Protein AF-A0AAW2WWA3-F1 (afdb_monomer_lite)

Sequence (82 aa):
MIPVDQLKEFIKGTIRSKIEGSSKSSLTYSKLYTQRIDNMKMSMGYQPPKFQQFDGKSNPKQHVAHFVEMCNNARTYGDHLV

pLDDT: mean 79.08, std 12.29, range [46.16, 95.56]

Organism: NCBI:txid2727402

Secondary structure (DSSP, 8-state):
---HHHHHHHHHHHHHHHHHHS---------SS-HHHHTPPPPTT-----PPP--SSS-HHHHHHHHHHHHHHHHHTTTT--

Foldseek 3Di:
DPPPVNVVVVVVVVVVCCVVVPPPPPVVVDPPDDCVVVVDDDDVVDDPDDQDDDPVPDDPVVSVVVVVVSVVVVVPVVVPPD

Radius of gyration: 24.42 Å; chains: 1; bounding box: 52×25×64 Å

Structure (mmCIF, N/CA/C/O backbone):
data_AF-A0AAW2WWA3-F1
#
_entry.id   AF-A0AAW2WWA3-F1
#
loop_
_atom_site.group_PDB
_atom_site.id
_atom_site.type_symbol
_atom_site.label_atom_id
_atom_site.label_alt_id
_atom_site.label_comp_id
_atom_site.label_asym_id
_atom_site.label_entity_id
_atom_site.label_seq_id
_atom_site.pdbx_PDB_ins_code
_atom_site.Cartn_x
_atom_site.Cartn_y
_atom_site.Cartn_z
_atom_site.occupancy
_atom_site.B_iso_or_equiv
_atom_site.auth_seq_id
_atom_site.auth_comp_id
_atom_site.auth_asym_id
_atom_site.auth_atom_id
_atom_site.pdbx_PDB_model_num
ATOM 1 N N . MET A 1 1 ? -31.751 8.456 38.337 1.00 76.88 1 MET A N 1
ATOM 2 C CA . MET A 1 1 ? -30.392 8.399 37.751 1.00 76.88 1 MET A CA 1
ATOM 3 C C . MET A 1 1 ? -30.214 7.031 37.134 1.00 76.88 1 MET A C 1
ATOM 5 O O . MET A 1 1 ? -30.559 6.059 37.791 1.00 76.88 1 MET A O 1
ATOM 9 N N . ILE A 1 2 ? -29.731 6.946 35.896 1.00 79.81 2 ILE A N 1
ATOM 10 C CA . ILE A 1 2 ? -29.349 5.653 35.319 1.00 79.81 2 ILE A CA 1
ATOM 11 C C . ILE A 1 2 ? -28.010 5.258 35.963 1.00 79.81 2 ILE A C 1
ATOM 13 O O . ILE A 1 2 ? -27.080 6.069 35.919 1.00 79.81 2 ILE A O 1
ATOM 17 N N . PRO A 1 3 ? -27.895 4.073 36.586 1.00 92.94 3 PRO A N 1
ATOM 18 C CA . PRO A 1 3 ? -26.627 3.584 37.108 1.00 92.94 3 PRO A CA 1
ATOM 19 C C . PRO A 1 3 ? -25.592 3.485 35.986 1.00 92.94 3 PRO A C 1
ATOM 21 O O . PRO A 1 3 ? -25.881 2.975 34.902 1.00 92.94 3 PRO A O 1
ATOM 24 N N . VAL A 1 4 ? -24.374 3.959 36.244 1.00 91.81 4 VAL A N 1
ATOM 25 C CA . VAL A 1 4 ? -23.290 4.005 35.246 1.00 91.81 4 VAL A CA 1
ATOM 26 C C . VAL A 1 4 ? -22.998 2.618 34.662 1.00 91.81 4 VAL A C 1
ATOM 28 O O . VAL A 1 4 ? -22.714 2.496 33.471 1.00 91.81 4 VAL A O 1
ATOM 31 N N . ASP A 1 5 ? -23.134 1.567 35.466 1.00 93.38 5 ASP A N 1
ATOM 32 C CA . ASP A 1 5 ? -22.887 0.188 35.036 1.00 93.38 5 ASP A CA 1
ATOM 33 C C . ASP A 1 5 ? -23.933 -0.310 34.034 1.00 93.38 5 ASP A C 1
ATOM 35 O O . ASP A 1 5 ? -23.596 -0.967 33.049 1.00 93.38 5 ASP A O 1
ATOM 39 N N . GLN A 1 6 ? -25.192 0.091 34.211 1.00 91.69 6 GLN A N 1
ATOM 40 C CA . GLN A 1 6 ? -26.276 -0.260 33.295 1.00 91.69 6 GLN A CA 1
ATOM 41 C C . GLN A 1 6 ? -26.093 0.419 31.930 1.00 91.69 6 GLN A C 1
ATOM 43 O O . GLN A 1 6 ? -26.345 -0.183 30.885 1.00 91.69 6 GLN A O 1
ATOM 48 N N . LEU A 1 7 ? -25.585 1.655 31.929 1.00 94.44 7 LEU A N 1
ATOM 49 C CA . LEU A 1 7 ? -25.237 2.375 30.706 1.00 94.44 7 LEU A CA 1
ATOM 50 C C . LEU A 1 7 ? -24.051 1.721 29.976 1.00 94.44 7 LEU A C 1
ATOM 52 O O . LEU A 1 7 ? -24.084 1.581 28.752 1.00 94.44 7 LEU A O 1
ATOM 56 N N . LYS A 1 8 ? -23.021 1.282 30.712 1.00 94.81 8 LYS A N 1
ATOM 57 C CA . LYS A 1 8 ? -21.857 0.588 30.136 1.00 94.81 8 LYS A CA 1
ATOM 58 C C . LYS A 1 8 ? -22.251 -0.714 29.443 1.00 94.81 8 LYS A C 1
ATOM 60 O O . LYS A 1 8 ? -21.830 -0.942 28.307 1.00 94.81 8 LYS A O 1
ATOM 65 N N . GLU A 1 9 ? -23.075 -1.539 30.085 1.00 95.50 9 GLU A N 1
ATOM 66 C CA . GLU A 1 9 ? -23.522 -2.806 29.495 1.00 95.50 9 GLU A CA 1
ATOM 67 C C . GLU A 1 9 ? -24.422 -2.587 28.273 1.00 95.50 9 GLU A C 1
ATOM 69 O O . GLU A 1 9 ? -24.268 -3.278 27.264 1.00 95.50 9 GLU A O 1
ATOM 74 N N . PHE A 1 10 ? -25.278 -1.560 28.290 1.00 95.06 10 PHE A N 1
ATOM 75 C CA . PHE A 1 10 ? -26.092 -1.198 27.128 1.00 95.06 10 PHE A CA 1
ATOM 76 C C . PHE A 1 10 ? -25.242 -0.784 25.915 1.00 95.06 10 PHE A C 1
ATOM 78 O O . PHE A 1 10 ? -25.462 -1.265 24.798 1.00 95.06 10 PHE A O 1
ATOM 85 N N . ILE A 1 11 ? -24.231 0.069 26.122 1.00 95.00 11 ILE A N 1
ATOM 86 C CA . ILE A 1 11 ? -23.313 0.502 25.056 1.00 95.00 11 ILE A CA 1
ATOM 87 C C . ILE A 1 11 ? -22.540 -0.700 24.499 1.00 95.00 11 ILE A C 1
ATOM 89 O O . ILE A 1 11 ? -22.466 -0.891 23.284 1.00 95.00 11 ILE A O 1
ATOM 93 N N . LYS A 1 12 ? -22.013 -1.553 25.383 1.00 95.56 12 LYS A N 1
ATOM 94 C CA . LYS A 1 12 ? -21.264 -2.760 25.016 1.00 95.56 12 LYS A CA 1
ATOM 95 C C . LYS A 1 12 ? -22.111 -3.747 24.207 1.00 95.56 12 LYS A C 1
ATOM 97 O O . LYS A 1 12 ? -21.636 -4.267 23.197 1.00 95.56 12 LYS A O 1
ATOM 102 N N . GLY A 1 13 ? -23.358 -3.983 24.618 1.00 93.56 13 GLY A N 1
ATOM 103 C CA . GLY A 1 13 ? -24.304 -4.839 23.901 1.00 93.56 13 GLY A CA 1
ATOM 104 C C . GLY A 1 13 ? -24.658 -4.290 22.518 1.00 93.56 13 GLY A C 1
ATOM 105 O O . GLY A 1 13 ? -24.632 -5.029 2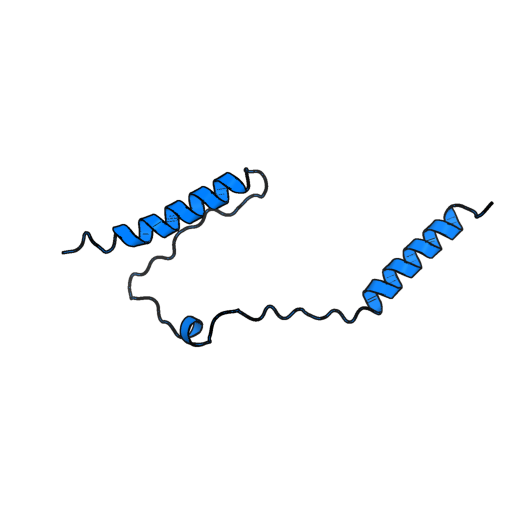1.536 1.00 93.56 13 GLY A O 1
ATOM 106 N N . THR A 1 14 ? -24.890 -2.978 22.423 1.00 91.56 14 THR A N 1
ATOM 107 C CA . THR A 1 14 ? -25.228 -2.290 21.165 1.00 91.56 14 THR A CA 1
ATOM 108 C C . THR A 1 14 ? -24.082 -2.326 20.148 1.00 91.56 14 THR A C 1
ATOM 110 O O . THR A 1 14 ? -24.312 -2.490 18.951 1.00 91.56 14 THR A O 1
ATOM 113 N N . ILE A 1 15 ? -22.831 -2.187 20.597 1.00 90.94 15 ILE A N 1
ATOM 114 C CA . ILE A 1 15 ? -21.659 -2.287 19.713 1.00 90.94 15 ILE A CA 1
ATOM 115 C C . ILE A 1 15 ? -21.490 -3.724 19.211 1.00 90.94 15 ILE A C 1
ATOM 117 O O . ILE A 1 15 ? -21.294 -3.936 18.016 1.00 90.94 15 ILE A O 1
ATOM 121 N N . ARG A 1 16 ? -21.609 -4.718 20.102 1.00 90.31 16 ARG A N 1
ATOM 122 C CA . ARG A 1 16 ? -21.480 -6.136 19.736 1.00 90.31 16 ARG A CA 1
ATOM 123 C C . ARG A 1 16 ? -22.533 -6.556 18.714 1.00 90.31 16 ARG A C 1
ATOM 125 O O . ARG A 1 16 ? -22.177 -7.153 17.704 1.00 90.31 16 ARG A O 1
ATOM 132 N N . SER A 1 17 ? -23.794 -6.180 18.932 1.00 86.00 17 SER A N 1
ATOM 133 C CA . SER A 1 17 ? -24.884 -6.517 18.011 1.00 86.00 17 SER A CA 1
ATOM 134 C C . SER A 1 17 ? -24.703 -5.876 16.634 1.00 86.00 17 SER A C 1
ATOM 136 O O . SER A 1 17 ? -25.002 -6.508 15.625 1.00 86.00 17 SER A O 1
ATOM 138 N N . LYS A 1 18 ? -24.141 -4.661 16.559 1.00 85.25 18 LYS A N 1
ATOM 139 C CA . LYS A 1 18 ? -23.783 -4.034 15.279 1.00 85.25 18 LYS A CA 1
ATOM 140 C C . LYS A 1 18 ? -22.622 -4.726 14.571 1.00 85.25 18 LYS A C 1
ATOM 142 O O . LYS A 1 18 ? -22.619 -4.742 13.349 1.00 85.25 18 LYS A O 1
ATOM 147 N N . ILE A 1 19 ? -21.656 -5.288 15.295 1.00 79.12 19 ILE A N 1
ATOM 148 C CA . ILE A 1 19 ? -20.509 -5.999 14.703 1.00 79.12 19 ILE A CA 1
ATOM 149 C C . ILE A 1 19 ? -20.902 -7.404 14.228 1.00 79.12 19 ILE A C 1
ATOM 151 O O . ILE A 1 19 ? -20.432 -7.840 13.182 1.00 79.12 19 ILE A O 1
ATOM 155 N N . GLU A 1 20 ? -21.744 -8.109 14.985 1.00 73.75 20 GLU A N 1
ATOM 156 C CA . GLU A 1 20 ? -22.215 -9.461 14.647 1.00 73.75 20 GLU A CA 1
ATOM 157 C C . GLU A 1 20 ? -23.356 -9.443 13.616 1.00 73.75 20 GLU A C 1
ATOM 159 O O . GLU A 1 20 ? -23.428 -10.331 12.771 1.00 73.75 20 GLU A O 1
ATOM 164 N N . GLY A 1 21 ? -24.223 -8.422 13.651 1.00 65.75 21 GLY A N 1
ATOM 165 C CA . GLY A 1 21 ? -25.329 -8.229 12.705 1.00 65.75 21 GLY A CA 1
ATOM 166 C C . GLY A 1 21 ? -24.943 -7.483 11.425 1.00 65.75 21 GLY A C 1
ATOM 167 O O . GLY A 1 21 ? -25.596 -7.645 10.395 1.00 65.75 21 GLY A O 1
ATOM 168 N N . SER A 1 22 ? -23.857 -6.703 11.447 1.00 61.41 22 SER A N 1
ATOM 169 C CA . SER A 1 22 ? -23.164 -6.318 10.222 1.00 61.41 22 SER A CA 1
ATOM 170 C C . SER A 1 22 ? -22.548 -7.592 9.676 1.00 61.41 22 SER A C 1
ATOM 172 O O . SER A 1 22 ? -21.489 -8.005 10.147 1.00 61.41 22 SER A O 1
ATOM 174 N N . SER A 1 23 ? -23.176 -8.202 8.665 1.00 61.44 23 SER A N 1
ATOM 175 C CA . SER A 1 23 ? -22.472 -9.105 7.759 1.00 61.44 23 SER A CA 1
ATOM 176 C C . SER A 1 23 ? -21.109 -8.477 7.523 1.00 61.44 23 SER A C 1
ATOM 178 O O . SER A 1 23 ? -21.049 -7.351 7.021 1.00 61.44 23 SER A O 1
ATOM 180 N N . LYS A 1 24 ? -20.030 -9.121 7.986 1.00 62.94 24 LYS A N 1
ATOM 181 C CA . LYS A 1 24 ? -18.688 -8.747 7.564 1.00 62.94 24 LYS A CA 1
ATOM 182 C C . LYS A 1 24 ? -18.747 -8.933 6.062 1.00 62.94 24 LYS A C 1
ATOM 184 O O . LYS A 1 24 ? -18.561 -10.046 5.577 1.00 62.94 24 LYS A O 1
ATOM 189 N N . SER A 1 25 ? -19.102 -7.877 5.332 1.00 60.91 25 SER A N 1
ATOM 190 C CA . SER A 1 25 ? -18.775 -7.794 3.936 1.00 60.91 25 SER A CA 1
ATOM 191 C C . SER A 1 25 ? -17.267 -7.878 4.004 1.00 60.91 25 SER A C 1
ATOM 193 O O . SER A 1 25 ? -16.570 -6.958 4.432 1.00 60.91 25 SER A O 1
ATOM 195 N N . SER A 1 26 ? -16.756 -9.083 3.756 1.00 61.75 26 SER A N 1
ATOM 196 C CA . SER A 1 26 ? -15.416 -9.206 3.246 1.00 61.75 26 SER A CA 1
ATOM 197 C C . SER A 1 26 ? -15.483 -8.301 2.038 1.00 61.75 26 SER A C 1
ATOM 199 O O . SER A 1 26 ? -16.126 -8.629 1.044 1.00 61.75 26 SER A O 1
ATOM 201 N N . LEU A 1 27 ? -15.012 -7.068 2.206 1.00 64.44 27 LEU A N 1
ATOM 202 C CA . LEU A 1 27 ? -14.809 -6.177 1.098 1.00 64.44 27 LEU A CA 1
ATOM 203 C C . LEU A 1 27 ? -13.663 -6.871 0.379 1.00 64.44 27 LEU A C 1
ATOM 205 O O . LEU A 1 27 ? -12.498 -6.662 0.712 1.00 64.44 27 LEU A O 1
ATOM 209 N N . THR A 1 28 ? -13.999 -7.850 -0.460 1.00 72.12 28 THR A N 1
ATOM 210 C CA . THR A 1 28 ? -13.032 -8.608 -1.228 1.00 72.12 28 THR A CA 1
ATOM 211 C C . THR A 1 28 ? -12.416 -7.556 -2.110 1.00 72.12 28 THR A C 1
ATOM 213 O O . THR A 1 28 ? -13.057 -7.074 -3.047 1.00 72.12 28 THR A O 1
ATOM 216 N N . TYR A 1 29 ? -11.232 -7.096 -1.705 1.00 78.12 29 TYR A N 1
ATOM 217 C CA . TYR A 1 29 ? -10.509 -6.055 -2.399 1.00 78.12 29 TYR A CA 1
ATOM 218 C C . TYR A 1 29 ? -10.378 -6.516 -3.844 1.00 78.12 29 TYR A C 1
ATOM 220 O O . TYR A 1 29 ? -9.633 -7.442 -4.167 1.00 78.12 29 TYR A O 1
ATOM 228 N N . SER A 1 30 ? -11.206 -5.924 -4.692 1.00 77.25 30 SER A N 1
ATOM 229 C CA . SER A 1 30 ? -11.254 -6.251 -6.098 1.00 77.25 30 SER A CA 1
ATOM 230 C C . SER A 1 30 ? -10.227 -5.343 -6.732 1.00 77.25 30 SER A C 1
ATOM 232 O O . SER A 1 30 ? -10.375 -4.120 -6.717 1.00 77.25 30 SER A O 1
ATOM 234 N N . LYS A 1 31 ? -9.135 -5.943 -7.207 1.00 84.19 31 LYS A N 1
ATOM 235 C CA . LYS A 1 31 ? -8.097 -5.224 -7.941 1.00 84.19 31 LYS A CA 1
ATOM 236 C C . LYS A 1 31 ? -8.780 -4.402 -9.038 1.00 84.19 31 LYS A C 1
ATOM 238 O O . LYS A 1 31 ? -9.503 -4.951 -9.863 1.00 84.19 31 LYS A O 1
ATOM 243 N N . LEU A 1 32 ? -8.556 -3.088 -9.040 1.00 84.31 32 LEU A N 1
ATOM 244 C CA . LEU A 1 32 ? -9.163 -2.163 -10.010 1.00 84.31 32 LEU A CA 1
ATOM 245 C C . LEU A 1 32 ? -8.593 -2.318 -11.432 1.00 84.31 32 LEU A C 1
ATOM 247 O O . LEU A 1 32 ? -9.022 -1.627 -12.352 1.00 84.31 32 LEU A O 1
ATOM 251 N N . TYR A 1 33 ? -7.607 -3.193 -11.618 1.00 82.25 33 TYR A N 1
ATOM 252 C CA . TYR A 1 33 ? -6.972 -3.464 -12.897 1.00 82.25 33 TYR A CA 1
ATOM 253 C C . TYR A 1 33 ? -7.419 -4.809 -13.472 1.00 82.25 33 TYR A C 1
ATOM 255 O O . TYR A 1 33 ? -7.753 -5.748 -12.754 1.00 82.25 33 TYR A O 1
ATOM 263 N N . THR A 1 34 ? -7.404 -4.899 -14.800 1.00 86.75 34 THR A N 1
ATOM 264 C CA . THR A 1 34 ? -7.775 -6.127 -15.516 1.00 86.75 34 THR A CA 1
ATOM 265 C C . THR A 1 34 ? -6.778 -7.261 -15.263 1.00 86.75 34 THR A C 1
ATOM 267 O O . THR A 1 34 ? -5.595 -7.025 -15.008 1.00 86.75 34 THR A O 1
ATOM 270 N N . GLN A 1 35 ? -7.224 -8.504 -15.466 1.00 87.56 35 GLN A N 1
ATOM 271 C CA . GLN A 1 35 ? -6.382 -9.705 -15.380 1.00 87.56 35 GLN A CA 1
ATOM 272 C C . GLN A 1 35 ? -5.161 -9.668 -16.323 1.00 87.56 35 GLN A C 1
ATOM 274 O O . GLN A 1 35 ? -4.186 -10.382 -16.112 1.00 87.56 35 GLN A O 1
ATOM 279 N N . ARG A 1 36 ? -5.168 -8.795 -17.343 1.00 87.44 36 ARG A N 1
ATOM 280 C CA . ARG A 1 36 ? -4.021 -8.565 -18.232 1.00 87.44 36 ARG A CA 1
ATOM 281 C C . ARG A 1 36 ? -2.756 -8.177 -17.467 1.00 87.44 36 ARG A C 1
ATOM 283 O O . ARG A 1 36 ? -1.682 -8.604 -17.871 1.00 87.44 36 ARG A O 1
ATOM 290 N N . ILE A 1 37 ? -2.880 -7.391 -16.395 1.00 86.88 37 ILE A N 1
ATOM 291 C CA . ILE A 1 37 ? -1.734 -6.980 -15.572 1.00 86.88 37 ILE A CA 1
ATOM 292 C C . ILE A 1 37 ? -1.190 -8.169 -14.778 1.00 86.88 37 ILE A C 1
ATOM 294 O O . ILE A 1 37 ? 0.018 -8.361 -14.740 1.00 86.88 37 ILE A O 1
ATOM 298 N N . ASP A 1 38 ? -2.064 -9.015 -14.228 1.00 84.00 38 ASP A N 1
ATOM 299 C CA . ASP A 1 38 ? -1.644 -10.239 -13.532 1.00 84.00 38 ASP A CA 1
ATOM 300 C C . ASP A 1 38 ? -0.945 -11.231 -14.482 1.00 84.00 38 ASP A C 1
ATOM 302 O O . ASP A 1 38 ? -0.039 -11.956 -14.078 1.00 84.00 38 ASP A O 1
ATOM 306 N N . ASN A 1 39 ? -1.327 -11.230 -15.762 1.00 88.12 39 ASN A N 1
ATOM 307 C CA . ASN A 1 39 ? -0.728 -12.077 -16.793 1.00 88.12 39 ASN A CA 1
ATOM 308 C C . ASN A 1 39 ? 0.560 -11.493 -17.411 1.00 88.12 39 ASN A C 1
ATOM 310 O O . ASN A 1 39 ? 1.188 -12.159 -18.240 1.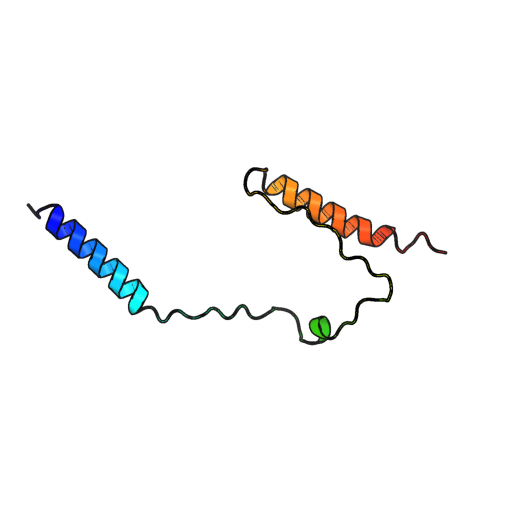00 88.12 39 ASN A O 1
ATOM 314 N N . MET A 1 40 ? 0.967 -10.267 -17.058 1.00 87.12 40 MET A N 1
ATOM 315 C CA . MET A 1 40 ? 2.227 -9.698 -17.542 1.00 87.12 40 MET A CA 1
ATOM 316 C C . MET A 1 40 ? 3.410 -10.411 -16.882 1.00 87.12 40 MET A C 1
ATOM 318 O O . MET A 1 40 ? 3.597 -10.357 -15.669 1.00 87.12 40 MET A O 1
ATOM 322 N N . LYS A 1 41 ? 4.252 -11.056 -17.695 1.00 87.69 41 LYS A N 1
ATOM 323 C CA . LYS A 1 41 ? 5.540 -11.574 -17.228 1.00 87.69 41 LYS A CA 1
ATOM 324 C C . LYS A 1 41 ? 6.552 -10.437 -17.169 1.00 87.69 41 LYS A C 1
ATOM 326 O O . LYS A 1 41 ? 6.730 -9.717 -18.149 1.00 87.69 41 LYS A O 1
ATOM 331 N N . MET A 1 42 ? 7.235 -10.317 -16.035 1.00 87.56 42 MET A N 1
ATOM 332 C CA . MET A 1 42 ? 8.406 -9.451 -15.925 1.00 87.56 42 MET A CA 1
ATOM 333 C C . MET A 1 42 ? 9.526 -9.973 -16.836 1.00 87.56 42 MET A C 1
ATOM 335 O O . MET A 1 42 ? 9.651 -11.183 -17.043 1.00 87.56 42 MET A O 1
ATOM 339 N N . SER A 1 43 ? 10.328 -9.066 -17.395 1.00 85.19 43 SER A N 1
ATOM 340 C CA . SER A 1 43 ? 11.477 -9.436 -18.224 1.00 85.19 43 SER A CA 1
ATOM 341 C C . SER A 1 43 ? 12.518 -10.215 -17.412 1.00 85.19 43 SER A C 1
ATOM 343 O O . SER A 1 43 ? 12.647 -10.043 -16.196 1.00 85.19 43 SER A O 1
ATOM 345 N N . MET A 1 44 ? 13.288 -11.078 -18.084 1.00 85.38 44 MET A N 1
ATOM 346 C CA . MET A 1 44 ? 14.442 -11.714 -17.445 1.00 85.38 44 MET A CA 1
ATOM 347 C C . MET A 1 44 ? 15.439 -10.631 -17.023 1.00 85.38 44 MET A C 1
ATOM 349 O O . MET A 1 44 ? 15.854 -9.819 -17.845 1.00 85.38 44 MET A O 1
ATOM 353 N N . GLY A 1 45 ? 15.787 -10.605 -15.736 1.00 84.31 45 GLY A N 1
ATOM 354 C CA . GLY A 1 45 ? 16.647 -9.574 -15.150 1.00 84.31 45 GLY A CA 1
ATOM 355 C C . GLY A 1 45 ? 15.903 -8.388 -14.530 1.00 84.31 45 GLY A C 1
ATOM 356 O O . GLY A 1 45 ? 16.555 -7.530 -13.941 1.00 84.31 45 GLY A O 1
ATOM 357 N N . TYR A 1 46 ? 14.564 -8.342 -14.587 1.00 84.62 46 TYR A N 1
ATOM 358 C CA . TYR A 1 46 ? 13.808 -7.350 -13.824 1.00 84.62 46 TYR A CA 1
ATOM 359 C C . TYR A 1 46 ? 14.073 -7.521 -12.326 1.00 84.62 46 TYR A C 1
ATOM 361 O O . TYR A 1 46 ? 13.779 -8.566 -11.740 1.00 84.62 46 TYR A O 1
ATOM 369 N N . GLN A 1 47 ? 14.601 -6.471 -11.703 1.00 81.75 47 GLN A N 1
ATOM 370 C CA . GLN A 1 47 ? 14.735 -6.381 -10.258 1.00 81.75 47 GLN A CA 1
ATOM 371 C C . GLN A 1 47 ? 13.622 -5.479 -9.721 1.00 81.75 47 GLN A C 1
ATOM 373 O O . GLN A 1 47 ? 13.618 -4.282 -10.018 1.00 81.75 47 GLN A O 1
ATOM 378 N N . PRO A 1 48 ? 12.677 -6.023 -8.933 1.00 78.88 48 PRO A N 1
ATOM 379 C CA . PRO A 1 48 ? 11.687 -5.204 -8.255 1.00 78.88 48 PRO A CA 1
ATOM 380 C C . PRO A 1 48 ? 12.369 -4.105 -7.426 1.00 78.88 48 PRO A C 1
ATOM 382 O O . PRO A 1 48 ? 13.338 -4.406 -6.715 1.00 78.88 48 PRO A O 1
ATOM 385 N N . PRO A 1 49 ? 11.877 -2.853 -7.474 1.00 76.62 49 PRO A N 1
ATOM 386 C CA . PRO A 1 49 ? 12.384 -1.794 -6.617 1.00 76.62 49 PRO A CA 1
ATOM 387 C C . PRO A 1 49 ? 12.321 -2.219 -5.150 1.00 76.62 49 PRO A C 1
ATOM 389 O O . PRO A 1 49 ? 11.299 -2.712 -4.664 1.00 76.62 49 PRO A O 1
ATOM 392 N N . LYS A 1 50 ? 13.430 -2.039 -4.433 1.00 76.94 50 LYS A N 1
ATOM 393 C CA . LYS A 1 50 ? 13.494 -2.318 -2.999 1.00 76.94 50 LYS A CA 1
ATOM 394 C C . LYS A 1 50 ? 12.861 -1.156 -2.247 1.00 76.94 50 LYS A C 1
ATOM 396 O O . LYS A 1 50 ? 13.535 -0.191 -1.897 1.00 76.94 50 LYS A O 1
ATOM 401 N N . PHE A 1 51 ? 11.561 -1.253 -2.000 1.00 75.75 51 PHE A N 1
ATOM 402 C CA . PHE A 1 51 ? 10.885 -0.303 -1.128 1.00 75.75 51 PHE A CA 1
ATOM 403 C C . PHE A 1 51 ? 11.314 -0.536 0.319 1.00 75.75 51 PHE A C 1
ATOM 405 O O . PHE A 1 51 ? 11.231 -1.651 0.837 1.00 75.75 51 PHE A O 1
ATOM 412 N N . GLN A 1 52 ? 11.757 0.529 0.981 1.00 75.38 52 GLN A N 1
ATOM 413 C CA . GLN A 1 52 ? 11.928 0.505 2.424 1.00 75.38 52 GLN A CA 1
ATOM 414 C C . GLN A 1 52 ? 10.548 0.365 3.074 1.00 75.38 52 GLN A C 1
ATOM 416 O O . GLN A 1 52 ? 9.620 1.092 2.715 1.00 75.38 52 GLN A O 1
ATOM 421 N N . GLN A 1 53 ? 10.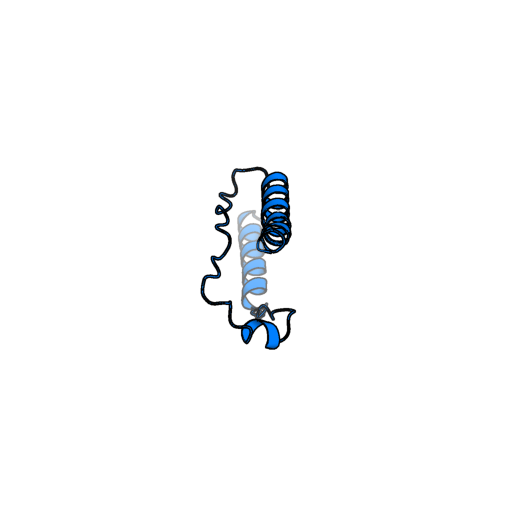399 -0.591 3.997 1.00 78.69 53 GLN A N 1
ATOM 422 C CA . GLN A 1 53 ? 9.156 -0.732 4.752 1.00 78.69 53 GLN A CA 1
ATOM 423 C C . GLN A 1 53 ? 8.884 0.547 5.538 1.00 78.69 53 GLN A C 1
ATOM 425 O O . GLN A 1 53 ? 9.769 1.088 6.203 1.00 78.69 53 GLN A O 1
ATOM 430 N N . PHE A 1 54 ? 7.638 1.004 5.473 1.00 79.69 54 PHE A N 1
ATOM 431 C CA . PHE A 1 54 ? 7.179 2.097 6.306 1.00 79.69 54 PHE A CA 1
ATOM 432 C C . PHE A 1 54 ? 7.032 1.609 7.743 1.00 79.69 54 PHE A C 1
ATOM 434 O O . PHE A 1 54 ? 6.184 0.770 8.037 1.00 79.69 54 PHE A O 1
ATOM 441 N N . ASP A 1 55 ? 7.845 2.154 8.638 1.00 81.50 55 ASP A N 1
ATOM 442 C CA . ASP A 1 55 ? 7.819 1.831 10.064 1.00 81.50 55 ASP A CA 1
ATOM 443 C C . ASP A 1 55 ? 6.684 2.535 10.828 1.00 81.50 55 ASP A C 1
ATOM 445 O O . 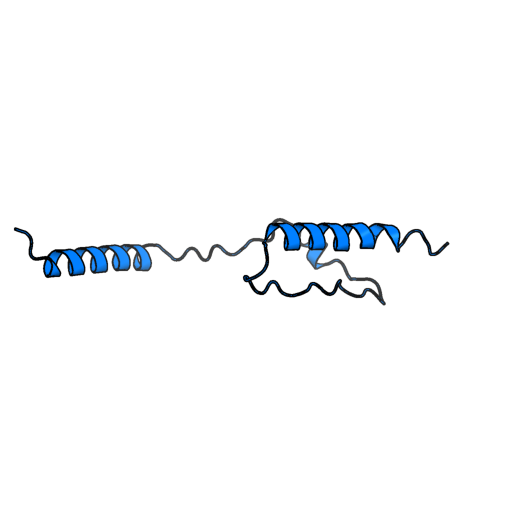ASP A 1 55 ? 6.527 2.335 12.031 1.00 81.50 55 ASP A O 1
ATOM 449 N N . GLY A 1 56 ? 5.907 3.391 10.154 1.00 80.25 56 GLY A N 1
ATOM 450 C CA . GLY A 1 56 ? 4.841 4.184 10.770 1.00 80.25 56 GLY A CA 1
ATOM 451 C C . GLY A 1 56 ? 5.336 5.310 11.681 1.00 80.25 56 GLY A C 1
ATOM 452 O O . GLY A 1 56 ? 4.519 6.063 12.208 1.00 80.25 56 GLY A O 1
ATOM 453 N N . LYS A 1 57 ? 6.654 5.442 11.870 1.00 84.69 57 LYS A N 1
ATOM 454 C CA . LYS A 1 57 ? 7.287 6.426 12.756 1.00 84.69 57 LYS A CA 1
ATOM 455 C C . LYS A 1 57 ? 7.781 7.653 11.990 1.00 84.69 57 LYS A C 1
ATOM 457 O O . LYS A 1 57 ? 7.859 8.746 12.549 1.00 84.69 57 LYS A O 1
ATOM 462 N N . SER A 1 58 ? 8.113 7.474 10.716 1.00 76.56 58 SER A N 1
ATOM 463 C CA . SER A 1 58 ? 8.523 8.537 9.793 1.00 76.56 58 SER A CA 1
ATOM 464 C C . SER A 1 58 ? 7.330 9.315 9.210 1.00 76.56 58 SER A C 1
ATOM 466 O O . SER A 1 58 ? 6.184 8.868 9.248 1.00 76.56 58 SER A O 1
ATOM 468 N N . ASN A 1 59 ? 7.581 10.515 8.668 1.00 84.00 59 ASN A N 1
ATOM 469 C CA . ASN A 1 59 ? 6.534 11.357 8.083 1.00 84.00 59 ASN A CA 1
ATOM 470 C C . ASN A 1 59 ? 5.947 10.698 6.814 1.00 84.00 59 ASN A C 1
ATOM 472 O O . ASN A 1 59 ? 6.679 10.541 5.830 1.00 84.00 59 ASN A O 1
ATOM 476 N N . PRO A 1 60 ? 4.630 10.408 6.762 1.00 85.56 60 PRO A N 1
ATOM 477 C CA . PRO A 1 60 ? 3.997 9.795 5.594 1.00 85.56 60 PRO A CA 1
ATOM 478 C C . PRO A 1 60 ? 4.240 10.554 4.281 1.00 85.56 60 PRO A C 1
ATOM 480 O O . PRO A 1 60 ? 4.390 9.936 3.229 1.00 85.56 60 PRO A O 1
ATOM 483 N N . LYS A 1 61 ? 4.338 11.892 4.321 1.00 87.88 61 LYS A N 1
ATOM 484 C CA . LYS A 1 61 ? 4.590 12.714 3.125 1.00 87.88 61 LYS A CA 1
ATOM 485 C C . LYS A 1 61 ? 5.974 12.466 2.528 1.00 87.88 61 LYS A C 1
ATOM 487 O O . LYS A 1 61 ? 6.108 12.448 1.310 1.00 87.88 61 LYS A O 1
ATOM 492 N N . GLN A 1 62 ? 6.988 12.262 3.369 1.00 83.88 62 GLN A N 1
ATOM 493 C CA . GLN A 1 62 ? 8.346 11.961 2.906 1.00 83.88 62 GLN A CA 1
ATOM 494 C C . GLN A 1 62 ? 8.414 10.565 2.291 1.00 83.88 62 GLN A C 1
ATOM 496 O O . GLN A 1 62 ? 9.061 10.385 1.265 1.00 83.88 62 GLN A O 1
ATOM 501 N N . HIS A 1 63 ? 7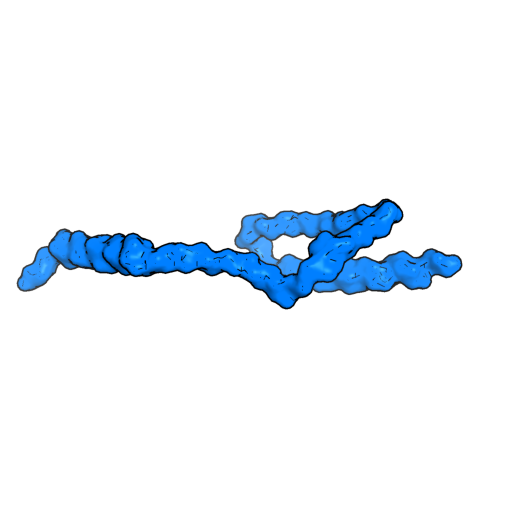.688 9.597 2.858 1.00 84.31 63 HIS A N 1
ATOM 502 C CA . HIS A 1 63 ? 7.609 8.267 2.269 1.00 84.31 63 HIS A CA 1
ATOM 503 C C . HIS A 1 63 ? 6.959 8.298 0.879 1.00 84.31 63 HIS A C 1
ATOM 505 O O . HIS A 1 63 ? 7.494 7.697 -0.054 1.00 84.31 63 HIS A O 1
ATOM 511 N N . VAL A 1 64 ? 5.850 9.030 0.722 1.00 85.12 64 VAL A N 1
ATOM 512 C CA . VAL A 1 64 ? 5.195 9.204 -0.584 1.00 85.12 64 VAL A CA 1
ATOM 513 C C . VAL A 1 64 ? 6.128 9.898 -1.579 1.00 85.12 64 VAL A C 1
ATOM 515 O O . VAL A 1 64 ? 6.231 9.446 -2.715 1.00 85.12 64 VAL A O 1
ATOM 518 N N . ALA A 1 65 ? 6.850 10.943 -1.162 1.00 85.62 65 ALA A N 1
ATOM 519 C CA . ALA A 1 65 ? 7.821 11.622 -2.022 1.00 85.62 65 ALA A CA 1
ATOM 520 C C . ALA A 1 65 ? 8.930 10.669 -2.502 1.00 85.62 65 ALA A C 1
ATOM 522 O O . ALA A 1 65 ? 9.168 10.568 -3.702 1.00 85.62 65 ALA A O 1
ATOM 523 N N . HIS A 1 66 ? 9.527 9.903 -1.585 1.00 83.19 66 HIS A N 1
ATOM 524 C CA . HIS A 1 66 ? 10.560 8.914 -1.904 1.00 83.19 66 HIS A CA 1
ATOM 525 C C . HIS A 1 66 ? 10.041 7.792 -2.819 1.00 83.19 66 HIS A C 1
ATOM 527 O O . HIS A 1 66 ? 10.740 7.341 -3.722 1.00 83.19 66 HIS A O 1
ATOM 533 N N . PHE A 1 67 ? 8.794 7.350 -2.622 1.00 83.69 67 PHE A N 1
ATOM 534 C CA . PHE A 1 67 ? 8.148 6.378 -3.505 1.00 83.69 67 PHE A CA 1
ATOM 535 C C . PHE A 1 67 ? 8.010 6.922 -4.934 1.00 83.69 67 PHE A C 1
ATOM 537 O O . PHE A 1 67 ? 8.407 6.255 -5.888 1.00 83.69 67 PHE A O 1
ATOM 544 N N . VAL A 1 68 ? 7.488 8.144 -5.082 1.00 84.62 68 VAL A N 1
ATOM 545 C CA . VAL A 1 68 ? 7.317 8.799 -6.389 1.00 84.62 68 VAL A CA 1
ATOM 546 C C . VAL A 1 68 ? 8.665 9.001 -7.083 1.00 84.62 68 VAL A C 1
ATOM 548 O O . VAL A 1 68 ? 8.788 8.711 -8.270 1.00 84.62 68 VAL A O 1
ATOM 551 N N . GLU A 1 69 ? 9.684 9.445 -6.349 1.00 84.12 69 GLU A N 1
ATOM 552 C CA . GLU A 1 69 ? 11.051 9.598 -6.852 1.00 84.12 69 GLU A CA 1
ATOM 553 C C . GLU A 1 69 ? 11.629 8.265 -7.355 1.00 84.12 69 GLU A C 1
ATOM 555 O O . GLU A 1 69 ? 12.089 8.179 -8.494 1.00 84.12 69 GLU A O 1
ATOM 560 N N . MET A 1 70 ? 11.528 7.197 -6.558 1.00 79.62 70 MET A N 1
ATOM 561 C CA . MET A 1 70 ? 12.010 5.863 -6.929 1.00 79.62 70 MET A CA 1
ATOM 562 C C . MET A 1 70 ? 11.303 5.308 -8.175 1.00 79.62 70 MET A C 1
ATOM 564 O O . MET A 1 70 ? 11.951 4.715 -9.038 1.00 79.62 70 MET A O 1
ATOM 568 N N . CYS A 1 71 ? 9.992 5.527 -8.309 1.00 78.88 71 CYS A N 1
ATOM 569 C CA . CYS A 1 71 ? 9.234 5.123 -9.494 1.00 78.88 71 CYS A CA 1
ATOM 570 C C . CYS A 1 71 ? 9.581 5.954 -10.739 1.00 78.88 71 CYS A C 1
ATOM 572 O O . CYS A 1 71 ? 9.650 5.401 -11.835 1.00 78.88 71 CYS A O 1
ATOM 574 N N . ASN A 1 72 ? 9.822 7.259 -10.592 1.00 75.31 72 ASN A N 1
ATOM 575 C CA . ASN A 1 72 ? 10.191 8.128 -11.712 1.00 75.31 72 ASN A CA 1
ATOM 576 C C . ASN A 1 72 ? 11.607 7.839 -12.226 1.00 75.31 72 ASN A C 1
ATOM 578 O O . ASN A 1 72 ? 11.817 7.803 -13.437 1.00 75.31 72 ASN A O 1
ATOM 582 N N . ASN A 1 73 ? 12.552 7.547 -11.330 1.00 62.84 73 ASN A N 1
ATOM 583 C CA . ASN A 1 73 ? 13.916 7.164 -11.703 1.00 62.84 73 ASN A CA 1
ATOM 584 C C . ASN A 1 73 ? 13.965 5.826 -12.467 1.00 62.84 73 ASN A C 1
ATOM 586 O O . ASN A 1 73 ? 14.851 5.616 -13.289 1.00 62.84 73 ASN A O 1
ATOM 590 N N . ALA A 1 74 ? 12.989 4.931 -12.276 1.00 58.03 74 ALA A N 1
ATOM 591 C CA . ALA A 1 74 ? 12.890 3.697 -13.061 1.00 58.03 74 ALA A CA 1
ATOM 592 C C . ALA A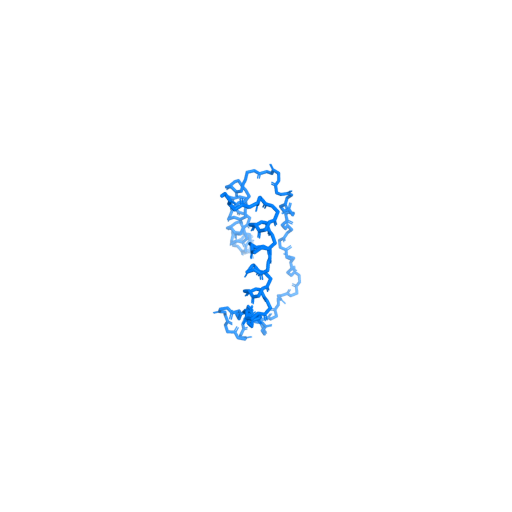 1 74 ? 12.588 3.944 -14.554 1.00 58.03 74 ALA A C 1
ATOM 594 O O . ALA A 1 74 ? 12.818 3.059 -15.376 1.00 58.03 74 ALA A O 1
ATOM 595 N N . ARG A 1 75 ? 12.092 5.136 -14.917 1.00 54.00 75 ARG A N 1
ATOM 596 C CA . ARG A 1 75 ? 11.820 5.516 -16.309 1.00 54.00 75 ARG A CA 1
ATOM 597 C C . ARG A 1 75 ? 13.076 5.970 -17.057 1.00 54.00 75 ARG A C 1
ATOM 599 O O . ARG A 1 75 ? 13.162 5.729 -18.250 1.00 54.00 75 ARG A O 1
ATOM 606 N N . THR A 1 76 ? 14.044 6.586 -16.380 1.00 54.53 76 THR A N 1
ATOM 607 C CA . THR A 1 76 ? 15.241 7.162 -17.021 1.00 54.53 76 THR A CA 1
ATOM 608 C C . THR A 1 76 ? 16.392 6.169 -17.200 1.00 54.53 76 THR A C 1
ATOM 610 O O . THR A 1 76 ? 17.177 6.318 -18.130 1.00 54.53 76 THR A O 1
ATOM 613 N N . TYR A 1 77 ? 16.484 5.112 -16.386 1.00 55.25 77 TYR A N 1
ATOM 614 C CA . TYR A 1 77 ? 17.533 4.088 -16.547 1.00 55.25 77 TYR A CA 1
ATOM 615 C C . TYR A 1 77 ? 17.383 3.225 -17.817 1.00 55.25 77 TYR A C 1
ATOM 617 O O . TYR A 1 77 ? 18.359 2.615 -18.247 1.00 55.25 77 TYR A O 1
ATOM 625 N N . GLY A 1 78 ? 16.193 3.179 -18.429 1.00 53.62 78 GLY A N 1
ATOM 626 C CA . GLY A 1 78 ? 15.952 2.463 -19.688 1.00 53.62 78 GLY A CA 1
ATOM 627 C C . GLY A 1 78 ? 16.436 3.198 -20.946 1.00 53.62 78 GLY A C 1
ATOM 628 O O . GLY A 1 78 ? 16.652 2.548 -21.963 1.00 53.62 78 GLY A O 1
ATOM 629 N N . ASP A 1 79 ? 16.657 4.515 -20.868 1.00 54.34 79 ASP A N 1
ATOM 630 C CA . ASP A 1 79 ? 17.018 5.360 -22.020 1.00 54.34 79 ASP A CA 1
ATOM 631 C C . ASP A 1 79 ? 18.543 5.513 -22.213 1.00 54.34 79 ASP A C 1
ATOM 633 O O . ASP A 1 79 ? 18.994 6.102 -23.193 1.00 54.34 79 ASP A O 1
ATOM 637 N N . HIS A 1 80 ? 19.359 4.972 -21.300 1.00 54.38 80 HIS A N 1
ATOM 638 C CA . HIS A 1 80 ? 20.828 5.054 -21.346 1.00 54.38 80 HIS A CA 1
ATOM 639 C C . HIS A 1 80 ? 21.528 3.803 -21.912 1.00 54.38 80 HIS A C 1
ATOM 641 O O . HIS A 1 80 ? 22.755 3.753 -21.917 1.00 54.38 80 HIS A O 1
ATOM 647 N N . LEU A 1 81 ? 20.783 2.801 -22.390 1.00 52.38 81 LEU A N 1
ATOM 648 C CA . LEU A 1 81 ? 21.331 1.566 -22.976 1.00 52.38 81 LEU A CA 1
ATOM 649 C C . LEU A 1 81 ? 21.199 1.529 -24.515 1.00 52.38 81 LEU A C 1
ATOM 651 O O . LEU A 1 81 ? 20.771 0.515 -25.067 1.00 52.38 81 LEU A O 1
ATOM 655 N N . VAL A 1 82 ? 21.549 2.633 -25.190 1.00 46.16 82 VAL A N 1
ATOM 656 C CA . VAL A 1 82 ? 21.744 2.687 -26.658 1.00 46.16 82 VAL A CA 1
ATOM 657 C C . VAL A 1 82 ? 23.158 2.253 -27.019 1.00 46.16 82 VAL A C 1
ATOM 659 O O . VAL A 1 82 ? 24.101 2.760 -26.372 1.00 46.16 82 VAL A O 1
#